Protein AF-A0A4R7WMQ6-F1 (afdb_monomer_lite)

pLDDT: mean 74.68, std 14.77, range [44.44, 94.94]

Radius of gyration: 12.56 Å; chains: 1; bounding box: 24×23×38 Å

Secondary structure (DSSP, 8-state):
--TT----EETTEEEEEEE-EE-TT-PEE--TTSPPEEEEE----

Sequence (45 aa):
MSYKDLSDQDNGCEVIYRMTIRTKSGKVIRRANGQPFRIVIRRKP

Structure (mmCIF, N/CA/C/O backbone):
data_AF-A0A4R7WMQ6-F1
#
_entry.id   AF-A0A4R7WMQ6-F1
#
loop_
_atom_site.group_PDB
_atom_site.id
_atom_site.type_symbol
_atom_site.label_atom_id
_atom_site.label_alt_id
_atom_site.label_comp_id
_atom_site.label_asym_id
_atom_site.label_entity_id
_atom_site.label_seq_id
_atom_site.pdbx_PDB_ins_code
_atom_site.Cartn_x
_atom_site.Cartn_y
_atom_site.Cartn_z
_atom_site.occupancy
_atom_site.B_iso_or_equiv
_atom_site.auth_seq_id
_atom_site.auth_comp_id
_atom_site.auth_asym_id
_atom_site.auth_atom_id
_atom_site.pdbx_PDB_model_num
ATOM 1 N N . MET A 1 1 ? 7.921 -12.109 5.183 1.00 45.31 1 MET A N 1
ATOM 2 C CA . MET A 1 1 ? 7.609 -11.584 3.835 1.00 45.31 1 MET A CA 1
ATOM 3 C C . MET A 1 1 ? 8.625 -10.502 3.513 1.00 45.31 1 MET A C 1
ATOM 5 O O . MET A 1 1 ? 8.590 -9.451 4.139 1.00 45.31 1 MET A O 1
ATOM 9 N N . SER A 1 2 ? 9.587 -10.810 2.644 1.00 44.44 2 SER A N 1
ATOM 10 C CA . SER A 1 2 ? 10.621 -9.873 2.189 1.00 44.44 2 SER A CA 1
ATOM 11 C C . SER A 1 2 ? 10.013 -8.898 1.175 1.00 44.44 2 SER A C 1
ATOM 13 O O . SER A 1 2 ? 9.308 -9.327 0.267 1.00 44.44 2 SER A O 1
ATOM 15 N N . TYR A 1 3 ? 10.267 -7.596 1.324 1.00 52.31 3 TYR A N 1
ATOM 16 C CA . TYR A 1 3 ? 9.774 -6.532 0.431 1.00 52.31 3 TYR A CA 1
ATOM 17 C C . TYR A 1 3 ? 10.522 -6.460 -0.920 1.00 52.31 3 TYR A C 1
ATOM 19 O O . TYR A 1 3 ? 10.392 -5.460 -1.619 1.00 52.31 3 TYR A O 1
ATOM 27 N N . LYS A 1 4 ? 11.333 -7.466 -1.281 1.00 48.56 4 LYS A N 1
ATOM 28 C CA . LYS A 1 4 ? 12.255 -7.384 -2.430 1.00 48.56 4 LYS A CA 1
ATOM 29 C C . LYS A 1 4 ? 11.717 -7.878 -3.778 1.00 48.56 4 LYS A C 1
ATOM 31 O O . LYS A 1 4 ? 12.294 -7.499 -4.786 1.00 48.56 4 LYS A O 1
ATOM 36 N N . ASP A 1 5 ? 10.614 -8.624 -3.834 1.00 47.88 5 ASP A N 1
ATOM 37 C CA . ASP A 1 5 ? 10.324 -9.444 -5.031 1.00 47.88 5 ASP A CA 1
ATOM 38 C C . ASP A 1 5 ? 9.085 -9.042 -5.835 1.00 47.88 5 ASP A C 1
ATOM 40 O O . ASP A 1 5 ? 8.347 -9.908 -6.298 1.00 47.88 5 ASP A O 1
ATOM 44 N N . LEU A 1 6 ? 8.772 -7.752 -5.977 1.00 54.59 6 LEU A N 1
ATOM 45 C CA . LEU A 1 6 ? 7.526 -7.361 -6.647 1.00 54.59 6 LEU A CA 1
ATOM 46 C C . LEU A 1 6 ? 7.707 -6.159 -7.572 1.00 54.59 6 LEU A C 1
ATOM 48 O O . LEU A 1 6 ? 7.040 -5.137 -7.405 1.00 54.59 6 LEU A O 1
ATOM 52 N N . SER A 1 7 ? 8.540 -6.324 -8.601 1.00 50.94 7 SER A N 1
ATOM 53 C CA . SER A 1 7 ? 8.415 -5.555 -9.842 1.00 50.94 7 SER A CA 1
ATOM 54 C C . SER A 1 7 ? 7.149 -5.999 -10.596 1.00 50.94 7 SER A C 1
ATOM 56 O O . SER A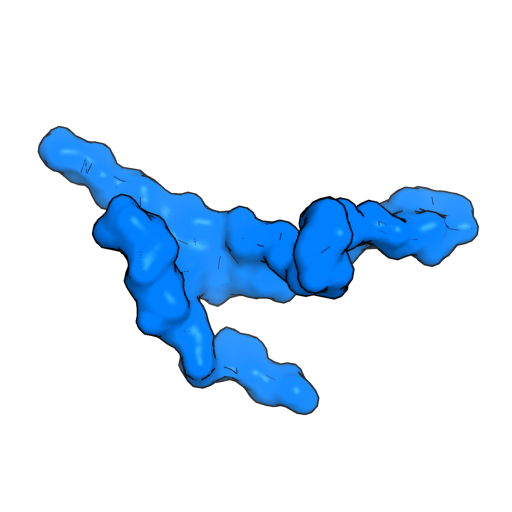 1 7 ? 7.213 -6.515 -11.710 1.00 50.94 7 SER A O 1
ATOM 58 N N . ASP A 1 8 ? 5.981 -5.848 -9.970 1.00 55.81 8 ASP A N 1
ATOM 59 C CA . ASP A 1 8 ? 4.707 -5.969 -10.672 1.00 55.81 8 ASP A CA 1
ATOM 60 C C . ASP A 1 8 ? 4.592 -4.721 -11.549 1.00 55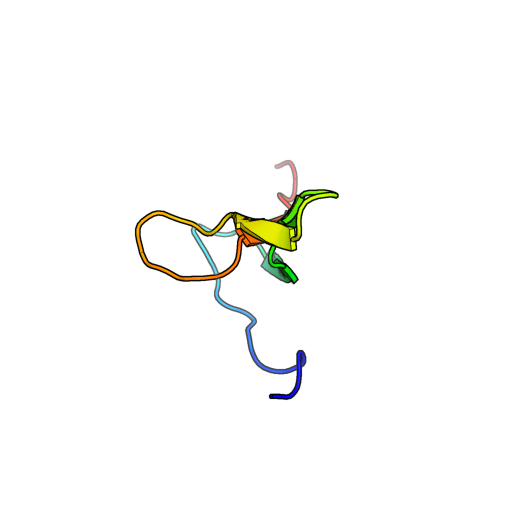.81 8 ASP A C 1
ATOM 62 O O . ASP A 1 8 ? 4.346 -3.624 -11.041 1.00 55.81 8 ASP A O 1
ATOM 66 N N . GLN A 1 9 ? 4.819 -4.869 -12.855 1.00 55.75 9 GLN A N 1
ATOM 67 C CA . GLN A 1 9 ? 4.535 -3.813 -13.822 1.00 55.75 9 GLN A CA 1
ATOM 68 C C . GLN A 1 9 ? 3.018 -3.623 -13.893 1.00 55.75 9 GLN A C 1
ATOM 70 O O . GLN A 1 9 ? 2.308 -4.336 -14.598 1.00 55.75 9 GLN A O 1
ATOM 75 N N . ASP A 1 10 ? 2.507 -2.660 -13.134 1.00 59.19 10 ASP A N 1
ATOM 76 C CA . ASP A 1 10 ? 1.107 -2.255 -13.188 1.00 59.19 10 ASP A CA 1
ATOM 77 C C . ASP A 1 10 ? 1.009 -1.132 -1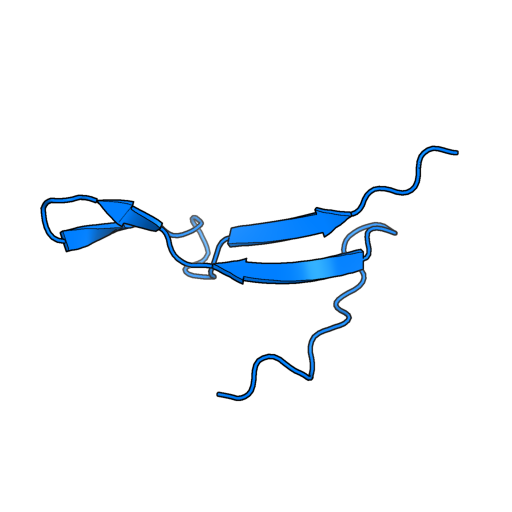4.229 1.00 59.19 10 ASP A C 1
ATOM 79 O O . ASP A 1 10 ? 1.384 0.009 -13.958 1.00 59.19 10 ASP A O 1
ATOM 83 N N . ASN A 1 11 ? 0.575 -1.463 -15.451 1.00 58.50 11 ASN A N 1
ATOM 84 C CA . ASN A 1 11 ? 0.344 -0.498 -16.537 1.00 58.50 11 ASN A CA 1
ATOM 85 C C . ASN A 1 11 ? 1.558 0.409 -16.854 1.00 58.50 11 ASN A C 1
ATOM 87 O O . ASN A 1 11 ? 1.429 1.631 -16.934 1.00 58.50 11 ASN A O 1
ATOM 91 N N . GLY A 1 12 ? 2.758 -0.172 -16.974 1.00 62.28 12 GLY A N 1
ATOM 92 C CA . GLY A 1 12 ? 3.989 0.578 -17.272 1.00 62.28 12 GLY A CA 1
ATOM 93 C C . GLY A 1 12 ? 4.526 1.426 -16.111 1.00 62.28 12 GLY A C 1
ATOM 94 O O . GLY A 1 12 ? 5.470 2.192 -16.295 1.00 62.28 12 GLY A O 1
ATOM 95 N N . CYS A 1 13 ? 3.947 1.298 -14.913 1.00 62.38 13 CYS A N 1
ATOM 96 C CA . CYS A 1 13 ? 4.427 1.959 -13.706 1.00 62.38 13 CYS A CA 1
ATOM 97 C C . CYS A 1 13 ? 5.223 0.978 -12.837 1.00 62.38 13 CYS A C 1
ATOM 99 O O . CYS A 1 13 ? 4.802 -0.158 -12.612 1.00 62.38 13 CYS A O 1
ATOM 101 N N . GLU A 1 14 ? 6.353 1.437 -12.303 1.00 74.94 14 GLU A N 1
ATOM 102 C CA . GLU A 1 14 ? 7.183 0.647 -11.395 1.00 74.94 14 GLU A CA 1
ATOM 103 C C . GLU A 1 14 ? 6.636 0.774 -9.966 1.00 74.94 14 GLU A C 1
ATOM 105 O O . GLU A 1 14 ? 6.580 1.872 -9.400 1.00 74.94 14 GLU A O 1
ATOM 110 N N . VAL A 1 15 ? 6.177 -0.341 -9.390 1.00 71.56 15 VAL A N 1
ATOM 111 C CA . VAL A 1 15 ? 5.748 -0.403 -7.987 1.00 71.56 15 VAL A CA 1
ATOM 112 C C . VAL A 1 15 ? 6.988 -0.434 -7.105 1.00 71.56 15 VAL A C 1
ATOM 114 O O . VAL A 1 15 ? 7.724 -1.412 -7.106 1.00 71.56 15 VAL A O 1
ATOM 117 N N . ILE A 1 16 ? 7.180 0.606 -6.299 1.00 76.44 16 ILE A N 1
ATOM 118 C CA . ILE A 1 16 ? 8.343 0.702 -5.409 1.00 76.44 16 ILE A CA 1
ATOM 119 C C . ILE A 1 16 ? 8.055 0.172 -4.002 1.00 76.44 16 ILE A C 1
ATOM 121 O O . ILE A 1 16 ? 8.946 -0.365 -3.356 1.00 76.44 16 ILE A O 1
ATOM 125 N N . TYR A 1 17 ? 6.807 0.279 -3.523 1.00 78.81 17 TYR A N 1
ATOM 126 C CA . TYR A 1 17 ? 6.430 -0.163 -2.176 1.00 78.81 17 TYR A CA 1
ATOM 127 C C . TYR A 1 17 ? 4.968 -0.599 -2.068 1.00 78.81 17 TYR A C 1
ATOM 129 O O . TYR A 1 17 ? 4.083 -0.112 -2.779 1.00 78.81 17 TYR A O 1
ATOM 137 N N . ARG A 1 18 ? 4.708 -1.490 -1.104 1.00 80.62 18 ARG A N 1
ATOM 138 C CA . ARG A 1 18 ? 3.369 -1.922 -0.685 1.00 80.62 18 ARG A CA 1
ATOM 139 C C . ARG A 1 18 ? 3.141 -1.542 0.770 1.00 80.62 18 ARG A C 1
ATOM 141 O O . ARG A 1 18 ? 3.932 -1.925 1.623 1.00 80.62 18 ARG A O 1
ATOM 148 N N . MET A 1 19 ? 2.063 -0.821 1.066 1.00 83.00 19 MET A N 1
ATOM 149 C CA . MET A 1 19 ? 1.792 -0.324 2.419 1.00 83.00 19 MET A CA 1
ATOM 150 C C . MET A 1 19 ? 0.348 -0.524 2.864 1.00 83.00 19 MET A C 1
ATOM 152 O O . MET A 1 19 ? -0.588 -0.499 2.067 1.00 83.00 19 MET A O 1
ATOM 156 N N . THR A 1 20 ? 0.166 -0.684 4.171 1.00 83.44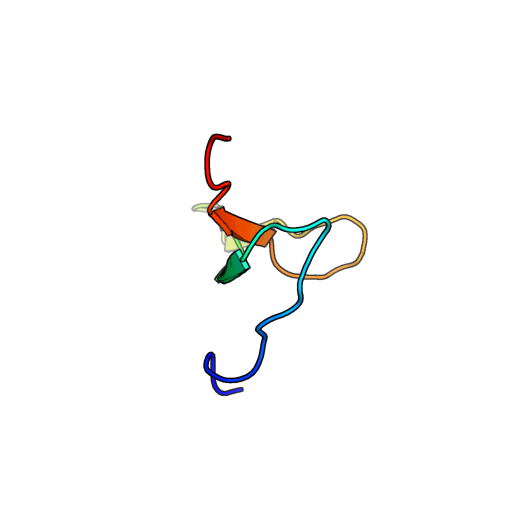 20 THR A N 1
ATOM 157 C CA . THR A 1 20 ? -1.155 -0.724 4.807 1.00 83.44 20 THR A CA 1
ATOM 158 C C . THR A 1 20 ? -1.278 0.489 5.713 1.00 83.44 20 THR A C 1
ATOM 160 O O . THR A 1 20 ? -0.401 0.705 6.546 1.00 83.44 20 THR A O 1
ATOM 163 N N . ILE A 1 21 ? -2.341 1.279 5.561 1.00 86.19 21 ILE A N 1
ATOM 164 C CA . ILE A 1 21 ? -2.549 2.478 6.380 1.00 86.19 21 ILE A CA 1
ATOM 165 C C . ILE A 1 21 ? -3.257 2.051 7.664 1.00 86.19 21 ILE A C 1
ATOM 167 O O . ILE A 1 21 ? -4.256 1.334 7.613 1.00 86.19 21 ILE A O 1
ATOM 171 N N . ARG A 1 22 ? -2.747 2.486 8.816 1.00 91.25 22 ARG A N 1
ATOM 172 C CA . ARG A 1 22 ? -3.412 2.298 10.110 1.00 91.25 22 ARG A CA 1
ATOM 173 C C . ARG A 1 22 ? -3.882 3.643 10.637 1.00 91.25 22 ARG A C 1
ATOM 175 O O . ARG A 1 22 ? -3.119 4.604 10.638 1.00 91.25 22 ARG A O 1
ATOM 182 N N . THR A 1 23 ? -5.129 3.715 11.085 1.00 91.88 23 THR A N 1
ATOM 183 C CA . THR A 1 23 ? -5.621 4.883 11.819 1.00 91.88 23 THR A CA 1
ATOM 184 C C . THR A 1 23 ? -5.007 4.912 13.219 1.00 91.88 23 THR A C 1
ATOM 186 O O . THR A 1 23 ? -4.555 3.885 13.727 1.00 91.88 23 THR A O 1
ATOM 189 N N . LYS A 1 24 ? -5.048 6.069 13.892 1.00 91.69 24 LYS A N 1
ATOM 190 C CA . LYS A 1 24 ? -4.629 6.180 15.304 1.00 91.69 24 LYS A CA 1
ATOM 191 C C . LYS A 1 24 ? -5.412 5.240 16.233 1.00 91.69 24 LYS A C 1
ATOM 193 O O . LYS A 1 24 ? -4.874 4.786 17.230 1.00 91.69 24 LYS A O 1
ATOM 198 N N . SER A 1 25 ? -6.652 4.907 15.870 1.00 94.94 25 SER A N 1
ATOM 199 C CA . SER A 1 25 ? -7.490 3.919 16.563 1.00 94.94 25 SER A CA 1
ATOM 200 C C . SER A 1 2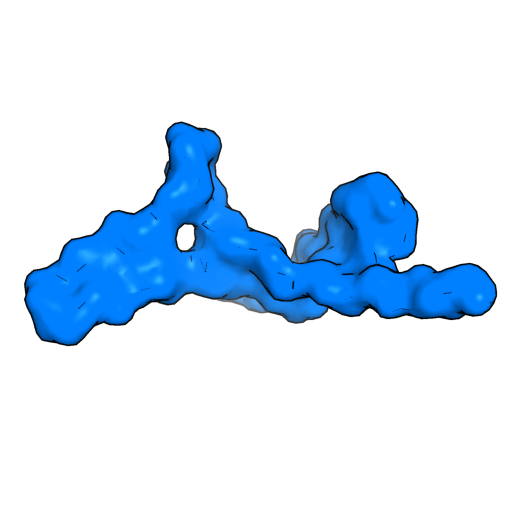5 ? -7.159 2.455 16.228 1.00 94.94 25 SER A C 1
ATOM 202 O O . SER A 1 25 ? -7.833 1.554 16.711 1.00 94.94 25 SER A O 1
ATOM 204 N N . GLY A 1 26 ? -6.160 2.193 15.379 1.00 91.62 26 GLY A N 1
ATOM 205 C CA . GLY A 1 26 ? -5.715 0.844 15.015 1.00 91.62 26 GLY A CA 1
ATOM 206 C C . GLY A 1 26 ? -6.463 0.202 13.842 1.00 91.62 26 GLY A C 1
ATOM 207 O O . GLY A 1 26 ? -6.082 -0.887 13.406 1.00 91.62 26 GLY A O 1
ATOM 208 N N . LYS A 1 27 ? -7.479 0.867 13.274 1.00 90.94 27 LYS A N 1
ATOM 209 C CA . LYS A 1 27 ? -8.204 0.362 12.100 1.00 90.94 27 LYS A CA 1
ATOM 210 C C . LYS A 1 27 ? -7.266 0.311 10.899 1.00 90.94 27 LYS A C 1
ATOM 212 O O . LYS A 1 27 ? -6.615 1.299 10.557 1.00 90.94 27 LYS A O 1
ATOM 217 N N . VAL A 1 28 ? -7.217 -0.843 10.241 1.00 88.06 28 VAL A N 1
ATOM 218 C CA . VAL A 1 28 ? -6.408 -1.045 9.039 1.00 88.06 28 VAL A CA 1
ATOM 219 C C . VAL A 1 28 ? -7.248 -0.714 7.811 1.00 88.06 28 VAL A C 1
ATOM 221 O O . VAL A 1 28 ? -8.294 -1.318 7.583 1.00 88.06 28 VAL A O 1
ATOM 224 N N . ILE A 1 29 ? -6.775 0.229 7.008 1.00 88.25 29 ILE A N 1
ATOM 225 C CA . ILE A 1 29 ? -7.359 0.575 5.715 1.00 88.25 29 ILE A CA 1
ATOM 226 C C . ILE A 1 29 ? -6.590 -0.205 4.643 1.00 88.25 29 ILE A C 1
ATOM 228 O O . ILE A 1 29 ? -5.357 -0.152 4.577 1.00 88.25 29 ILE A O 1
ATOM 232 N N . ARG A 1 30 ? -7.325 -0.951 3.815 1.00 87.06 30 ARG A N 1
ATOM 233 C CA . ARG A 1 30 ? -6.818 -1.774 2.705 1.00 87.06 30 ARG A CA 1
ATOM 234 C C . ARG A 1 30 ? -7.594 -1.450 1.435 1.00 87.06 30 ARG A C 1
ATOM 236 O O . ARG A 1 30 ? -8.650 -0.824 1.497 1.00 87.06 30 ARG A O 1
ATOM 243 N N . ARG A 1 31 ? -7.085 -1.899 0.288 1.00 85.94 31 ARG A N 1
ATOM 244 C CA . ARG A 1 31 ? -7.867 -1.877 -0.952 1.00 85.94 31 ARG A CA 1
ATOM 245 C C . ARG A 1 31 ? -9.021 -2.877 -0.871 1.00 85.94 31 ARG A C 1
ATOM 247 O O . ARG A 1 31 ? -8.966 -3.821 -0.086 1.00 85.94 31 ARG A O 1
ATOM 254 N N . ALA A 1 32 ? -10.046 -2.679 -1.701 1.00 85.44 32 ALA A N 1
ATOM 255 C CA . ALA A 1 32 ? -11.236 -3.536 -1.740 1.00 85.44 32 ALA A CA 1
ATOM 256 C C . ALA A 1 32 ? -10.903 -5.025 -1.967 1.00 85.44 32 ALA A C 1
ATOM 258 O O . ALA A 1 32 ? -11.594 -5.900 -1.465 1.00 85.44 32 ALA A O 1
ATOM 259 N N . ASN A 1 33 ? -9.793 -5.313 -2.653 1.00 83.88 33 ASN A N 1
ATOM 260 C CA . ASN A 1 33 ? -9.273 -6.664 -2.879 1.00 83.88 33 ASN A CA 1
ATOM 261 C C . ASN A 1 33 ? -8.423 -7.223 -1.713 1.00 83.88 33 ASN A C 1
ATOM 263 O O . ASN A 1 33 ? -7.705 -8.202 -1.891 1.00 83.88 33 ASN A O 1
ATOM 267 N N . GLY A 1 34 ? -8.412 -6.567 -0.548 1.00 82.50 34 GLY A N 1
ATOM 268 C CA . GLY A 1 34 ? -7.646 -6.969 0.639 1.00 82.50 34 GLY A CA 1
ATOM 269 C C . GLY A 1 34 ? -6.135 -6.702 0.566 1.00 82.50 34 GLY A C 1
ATOM 270 O O . GLY A 1 34 ? -5.436 -6.797 1.584 1.00 82.50 34 GLY A O 1
ATOM 271 N N . GLN A 1 35 ? -5.618 -6.313 -0.601 1.00 84.19 35 GLN A N 1
ATOM 272 C CA . GLN A 1 35 ? -4.193 -6.075 -0.803 1.00 84.19 35 GLN A CA 1
ATOM 273 C C . GLN A 1 35 ? -3.756 -4.708 -0.239 1.00 84.19 35 GLN A C 1
ATOM 275 O O . GLN A 1 35 ? -4.549 -3.757 -0.198 1.00 84.19 35 GLN A O 1
ATOM 280 N N . PRO A 1 36 ? -2.482 -4.568 0.175 1.00 85.06 36 PRO A N 1
ATOM 281 C CA . PRO A 1 36 ? -1.901 -3.276 0.534 1.00 85.06 36 PRO A CA 1
ATOM 282 C C . PRO A 1 36 ? -1.984 -2.271 -0.625 1.00 85.06 36 PRO A C 1
ATOM 284 O O . PRO A 1 36 ? -2.043 -2.654 -1.798 1.00 85.06 36 PRO A O 1
ATOM 287 N N . PHE A 1 37 ? -1.953 -0.979 -0.315 1.00 87.19 37 PHE A N 1
ATOM 288 C CA . PHE A 1 37 ? -1.793 0.082 -1.310 1.00 87.19 37 PHE A CA 1
ATOM 289 C C . PHE A 1 37 ? -0.430 -0.035 -1.997 1.00 87.19 37 PHE A C 1
ATOM 291 O O . PHE A 1 37 ? 0.549 -0.422 -1.361 1.00 87.19 37 PHE A O 1
ATOM 298 N N . ARG A 1 38 ? -0.369 0.285 -3.294 1.00 82.44 38 ARG A N 1
ATOM 299 C CA . ARG A 1 38 ? 0.879 0.368 -4.066 1.00 82.44 38 ARG A CA 1
ATOM 300 C C . ARG A 1 38 ? 1.301 1.830 -4.146 1.00 82.44 38 ARG A C 1
ATOM 302 O O . ARG A 1 38 ? 0.470 2.668 -4.486 1.00 82.44 38 ARG A O 1
ATOM 309 N N . ILE A 1 39 ? 2.575 2.110 -3.893 1.00 82.88 39 ILE A N 1
ATOM 310 C CA . ILE A 1 39 ? 3.211 3.339 -4.367 1.00 82.88 39 ILE A CA 1
ATOM 311 C C . ILE A 1 39 ? 3.875 3.006 -5.692 1.00 82.88 39 ILE A C 1
ATOM 313 O O . ILE A 1 39 ? 4.679 2.075 -5.766 1.00 82.88 39 ILE A O 1
ATOM 317 N N . VAL A 1 40 ? 3.517 3.763 -6.721 1.00 81.56 40 VAL A N 1
ATOM 318 C CA . VAL A 1 40 ? 4.058 3.614 -8.069 1.00 81.56 40 VAL A CA 1
ATOM 319 C C . VAL A 1 40 ? 4.787 4.883 -8.477 1.00 81.56 40 VAL A C 1
ATOM 321 O O . VAL A 1 40 ? 4.303 5.983 -8.207 1.00 81.56 40 VAL A O 1
ATOM 324 N N . ILE A 1 41 ? 5.926 4.740 -9.150 1.00 77.06 41 ILE A N 1
ATOM 325 C CA . ILE A 1 41 ? 6.561 5.850 -9.858 1.00 77.06 41 ILE A CA 1
ATOM 326 C C . ILE A 1 41 ? 6.043 5.836 -11.294 1.00 77.06 41 ILE A C 1
ATOM 328 O O . ILE A 1 41 ? 6.196 4.851 -12.018 1.00 77.06 41 ILE A O 1
ATOM 332 N N . ARG A 1 42 ? 5.430 6.948 -11.708 1.00 77.69 42 ARG A N 1
ATOM 333 C CA . ARG A 1 42 ? 5.099 7.208 -13.111 1.00 77.69 42 ARG A CA 1
ATOM 334 C C . ARG A 1 42 ? 6.246 7.989 -13.727 1.00 77.69 42 ARG A C 1
ATOM 336 O O . ARG A 1 42 ? 6.481 9.130 -13.334 1.00 77.69 42 ARG A O 1
ATOM 343 N N . ARG A 1 43 ? 6.955 7.391 -14.684 1.00 74.31 43 ARG A N 1
ATOM 344 C CA . ARG A 1 43 ? 7.874 8.161 -15.527 1.00 74.31 43 ARG A CA 1
ATOM 345 C C . ARG A 1 43 ? 7.012 9.055 -16.416 1.00 74.31 43 ARG A C 1
ATOM 347 O O . ARG A 1 43 ? 6.099 8.562 -17.075 1.00 74.31 43 ARG A O 1
ATOM 354 N N . LYS A 1 44 ? 7.232 10.368 -16.347 1.00 73.06 44 LYS A N 1
ATOM 355 C CA . LYS A 1 44 ? 6.592 11.305 -17.272 1.00 73.06 44 LYS A CA 1
ATOM 356 C C . LYS A 1 44 ? 7.184 11.029 -18.667 1.00 73.06 44 LYS A C 1
ATOM 358 O O . LYS A 1 44 ? 8.401 10.839 -18.718 1.00 73.06 44 LYS A O 1
ATOM 363 N N . PRO A 1 45 ? 6.361 10.907 -19.722 1.00 68.94 45 PRO A N 1
ATOM 364 C CA . PRO A 1 45 ? 6.872 10.783 -21.083 1.00 68.94 45 PRO A CA 1
ATOM 365 C C . PRO A 1 45 ? 7.680 12.020 -21.482 1.00 68.94 45 PRO A C 1
ATOM 367 O O . PRO A 1 45 ? 7.410 13.110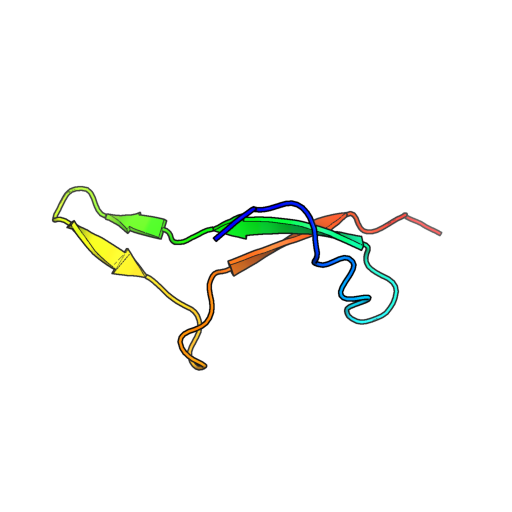 -20.917 1.00 68.94 45 PRO A O 1
#

Foldseek 3Di:
DDQPPDQPCDPVWGFPGFAWDADPVGDTDDPPVRGGDTDTDDDDD